Protein AF-A0A353T4B7-F1 (afdb_monomer)

Radius of gyration: 22.61 Å; Cα contacts (8 Å, |Δi|>4): 40; chains: 1; bounding box: 49×24×54 Å

Structure (mmCIF, N/CA/C/O backbone):
data_AF-A0A353T4B7-F1
#
_entry.id   AF-A0A353T4B7-F1
#
loop_
_atom_site.group_PDB
_atom_site.id
_atom_site.type_symbol
_atom_site.label_atom_id
_atom_site.label_alt_id
_atom_site.label_comp_id
_atom_site.label_asym_id
_atom_site.label_entity_id
_atom_site.label_seq_id
_atom_site.pdbx_PDB_ins_code
_atom_site.Cartn_x
_atom_site.Cartn_y
_atom_site.Cartn_z
_atom_site.occupancy
_atom_site.B_iso_or_equiv
_atom_site.auth_seq_id
_atom_site.auth_comp_id
_atom_site.auth_asym_id
_atom_site.auth_atom_id
_atom_site.pdbx_PDB_model_num
ATOM 1 N N . MET A 1 1 ? -5.501 11.897 2.682 1.00 39.22 1 MET A N 1
ATOM 2 C CA . MET A 1 1 ? -6.005 10.970 3.723 1.00 39.22 1 MET A CA 1
ATOM 3 C C . MET A 1 1 ? -7.476 10.700 3.450 1.00 39.22 1 MET A C 1
ATOM 5 O O . MET A 1 1 ? -8.263 11.632 3.515 1.00 39.22 1 MET A O 1
ATOM 9 N N . LEU A 1 2 ? -7.841 9.458 3.115 1.00 42.62 2 LEU A N 1
ATOM 10 C CA . LEU A 1 2 ? -9.202 9.091 2.684 1.00 42.62 2 LEU A CA 1
ATOM 11 C C . LEU A 1 2 ? -10.278 9.301 3.769 1.00 42.62 2 LEU A C 1
ATOM 13 O O . LEU A 1 2 ? -11.430 9.556 3.447 1.00 42.62 2 LEU A O 1
ATOM 17 N N . VAL A 1 3 ? -9.894 9.293 5.050 1.00 49.34 3 VAL A N 1
ATOM 18 C CA . VAL A 1 3 ? -10.809 9.514 6.189 1.00 49.34 3 VAL A CA 1
ATOM 19 C C . VAL A 1 3 ? -11.273 10.974 6.309 1.00 49.34 3 VAL A C 1
ATOM 21 O O . VAL A 1 3 ? -12.319 11.244 6.885 1.00 49.34 3 VAL A O 1
ATOM 24 N N . SER A 1 4 ? -10.540 11.936 5.745 1.00 45.81 4 SER A N 1
ATOM 25 C CA . SER A 1 4 ? -10.913 13.356 5.822 1.00 45.81 4 SER A CA 1
ATOM 26 C C . SER A 1 4 ? -12.029 13.739 4.843 1.00 45.81 4 SER A C 1
ATOM 28 O O . SER A 1 4 ? -12.666 14.770 5.031 1.00 45.81 4 SER A O 1
ATOM 30 N N . ASN A 1 5 ? -12.274 12.926 3.810 1.00 47.16 5 ASN A N 1
ATOM 31 C CA . ASN A 1 5 ? -13.171 13.278 2.706 1.00 47.16 5 ASN A CA 1
ATOM 32 C C . ASN A 1 5 ? -14.633 12.847 2.930 1.00 47.16 5 ASN A C 1
ATOM 34 O O . ASN A 1 5 ? -15.508 13.234 2.166 1.00 47.16 5 ASN A O 1
ATOM 38 N N . SER A 1 6 ? -14.906 12.051 3.969 1.00 52.47 6 SER A N 1
ATOM 39 C CA . SER A 1 6 ? -16.223 11.461 4.252 1.00 52.47 6 SER A CA 1
ATOM 40 C C . SER A 1 6 ? -16.993 12.143 5.393 1.00 52.47 6 SER A C 1
ATOM 42 O O . SER A 1 6 ? -18.012 11.626 5.834 1.00 52.47 6 SER A O 1
ATOM 44 N N . GLY A 1 7 ? -16.539 13.301 5.893 1.00 50.28 7 GLY A N 1
ATOM 45 C CA . GLY A 1 7 ? -17.281 14.103 6.886 1.00 50.28 7 GLY A CA 1
ATOM 46 C C . GLY A 1 7 ? -17.454 13.458 8.272 1.00 50.28 7 GLY A C 1
ATOM 47 O O . GLY A 1 7 ? -18.075 14.046 9.156 1.00 50.28 7 GLY A O 1
ATOM 48 N N . HIS A 1 8 ? -16.888 12.270 8.495 1.00 55.44 8 HIS A N 1
ATOM 49 C CA . HIS A 1 8 ? -16.951 11.548 9.760 1.00 55.44 8 HIS A CA 1
ATOM 50 C C . HIS A 1 8 ? -15.660 11.735 10.556 1.00 55.44 8 HIS A C 1
ATOM 52 O O . HIS A 1 8 ? -14.553 11.535 10.059 1.00 55.44 8 HIS A O 1
ATOM 58 N N . THR A 1 9 ? -15.785 12.095 11.833 1.00 70.50 9 THR A N 1
ATOM 59 C CA . THR A 1 9 ? -14.633 12.127 12.736 1.00 70.50 9 THR A CA 1
ATOM 60 C C . THR A 1 9 ? -14.143 10.694 12.955 1.00 70.50 9 THR A C 1
ATOM 62 O O . THR A 1 9 ? -14.947 9.776 13.100 1.00 70.50 9 THR A O 1
ATOM 65 N N . LEU A 1 10 ? -12.831 10.480 13.077 1.00 73.81 10 LEU A N 1
ATOM 66 C CA . LEU A 1 10 ? -12.255 9.145 13.306 1.00 73.81 10 LEU A CA 1
ATOM 67 C C . LEU A 1 10 ? -12.917 8.392 14.485 1.00 73.81 10 LEU A C 1
ATOM 69 O O . LEU A 1 10 ? -13.058 7.173 14.458 1.00 73.81 10 LEU A O 1
ATOM 73 N N . LYS A 1 11 ? -13.397 9.130 15.495 1.00 77.81 11 LYS A N 1
ATOM 74 C CA . LYS A 1 11 ? -14.190 8.603 16.618 1.00 77.81 11 LYS A CA 1
ATOM 75 C C . LYS A 1 11 ? -15.570 8.070 16.215 1.00 77.81 11 LYS A C 1
ATOM 77 O O . LYS A 1 11 ? -15.968 7.024 16.720 1.00 77.81 11 LYS A O 1
ATOM 82 N N . SER A 1 12 ? -16.309 8.765 15.347 1.00 78.06 12 SER A N 1
ATOM 83 C CA . SER A 1 12 ? -17.629 8.300 14.901 1.00 78.06 12 SER A CA 1
ATOM 84 C C . SER A 1 12 ? -17.499 7.081 13.996 1.00 78.06 12 SER A C 1
ATOM 86 O O . SER A 1 12 ? -18.284 6.149 14.125 1.00 78.06 12 SER A O 1
ATOM 88 N N . PHE A 1 13 ? -16.464 7.055 13.155 1.00 80.94 13 PHE A N 1
ATOM 89 C CA . PHE A 1 13 ? -16.158 5.904 12.312 1.00 80.94 13 PHE A CA 1
ATOM 90 C C . PHE A 1 13 ? -15.729 4.677 13.136 1.00 80.94 13 PHE A C 1
ATOM 92 O O . PHE A 1 13 ? -16.207 3.573 12.902 1.00 80.94 13 PHE A O 1
ATOM 99 N N . ALA A 1 14 ? -14.905 4.860 14.174 1.00 83.31 14 ALA A N 1
ATOM 100 C CA . ALA A 1 14 ? -14.570 3.779 15.106 1.00 83.31 14 ALA A CA 1
ATOM 101 C C . ALA A 1 14 ? -15.827 3.184 15.770 1.00 83.31 14 ALA A C 1
ATOM 103 O O . ALA A 1 14 ? -15.965 1.966 15.882 1.00 83.31 14 ALA A O 1
ATOM 104 N N . LYS A 1 15 ? -16.784 4.046 16.142 1.00 82.44 15 LYS A N 1
ATOM 105 C CA . LYS A 1 15 ? -18.065 3.625 16.717 1.00 82.44 15 LYS A CA 1
ATOM 106 C C . LYS A 1 15 ? -18.940 2.864 15.714 1.00 82.44 15 LYS A C 1
ATOM 108 O O . LYS A 1 15 ? -19.578 1.900 16.117 1.00 82.44 15 LYS A O 1
ATOM 113 N N . SER A 1 16 ? -18.958 3.252 14.436 1.00 81.69 16 SER A N 1
ATOM 114 C CA . SER A 1 16 ? -19.767 2.573 13.410 1.00 81.69 16 SER A CA 1
ATOM 115 C C . SER A 1 16 ? -19.244 1.186 13.033 1.00 81.69 16 SER A C 1
ATOM 117 O O . SER A 1 16 ? -20.022 0.352 12.589 1.00 81.69 16 SER A O 1
ATOM 119 N N . ILE A 1 17 ? -17.946 0.931 13.210 1.00 84.62 17 ILE A N 1
ATOM 120 C CA . ILE A 1 17 ? -17.316 -0.375 12.933 1.00 84.62 17 ILE A CA 1
ATOM 121 C C . ILE A 1 17 ? -17.082 -1.214 14.201 1.00 84.62 17 ILE A C 1
ATOM 123 O O . ILE A 1 17 ? -16.382 -2.227 14.148 1.00 84.62 17 ILE A O 1
ATOM 127 N N . GLU A 1 18 ? -17.626 -0.767 15.341 1.00 83.69 18 GLU A N 1
ATOM 128 C CA . GLU A 1 18 ? -17.478 -1.402 16.657 1.00 83.69 18 GLU A CA 1
ATOM 129 C C . GLU A 1 18 ? -16.012 -1.674 17.045 1.00 83.69 18 GLU A C 1
ATOM 131 O O . GLU A 1 18 ? -15.673 -2.718 17.609 1.00 83.69 18 GLU A O 1
ATOM 136 N N . LEU A 1 19 ? -15.115 -0.732 16.735 1.00 83.75 19 LEU A N 1
ATOM 137 C CA . LEU A 1 19 ? -13.712 -0.785 17.144 1.00 83.75 19 LEU A CA 1
ATOM 138 C C . LEU A 1 19 ? -13.401 0.313 18.165 1.00 83.75 19 LEU A C 1
ATOM 140 O O . LEU A 1 19 ? -13.859 1.450 18.021 1.00 83.75 19 LEU A O 1
ATOM 144 N N . PRO A 1 20 ? -12.567 0.027 19.181 1.00 85.75 20 PRO A N 1
ATOM 145 C CA . PRO A 1 20 ? -12.049 1.070 20.047 1.00 85.75 20 PRO A CA 1
ATOM 146 C C . PRO A 1 20 ? -11.283 2.107 19.225 1.00 85.75 20 PRO A C 1
ATOM 148 O O . PRO A 1 20 ? -10.472 1.767 18.360 1.00 85.75 20 PRO A O 1
ATOM 151 N N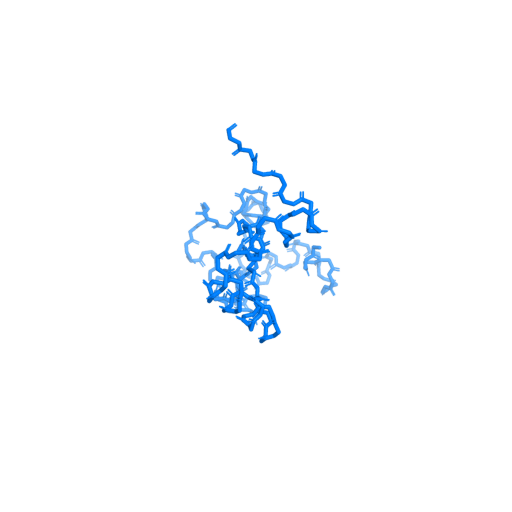 . TYR A 1 21 ? -11.492 3.386 19.543 1.00 83.56 21 TYR A N 1
ATOM 152 C CA . TYR A 1 21 ? -10.784 4.490 18.891 1.00 83.56 21 TYR A CA 1
ATOM 153 C C . TYR A 1 21 ? -9.261 4.308 18.944 1.00 83.56 21 TYR A C 1
ATOM 155 O O . TYR A 1 21 ? -8.571 4.551 17.960 1.00 83.56 21 TYR A O 1
ATOM 163 N N . THR A 1 22 ? -8.740 3.832 20.075 1.00 83.62 22 THR A N 1
ATOM 164 C CA . THR A 1 22 ? -7.312 3.561 20.276 1.00 83.62 22 THR A CA 1
ATOM 165 C C . THR A 1 22 ? -6.799 2.428 19.388 1.00 83.62 22 THR A C 1
ATOM 167 O O . THR A 1 22 ? -5.679 2.512 18.890 1.00 83.62 22 THR A O 1
ATOM 170 N N . THR A 1 23 ? -7.617 1.404 19.134 1.00 84.06 23 THR A N 1
ATOM 171 C CA . THR A 1 23 ? -7.291 0.305 18.217 1.00 84.06 23 THR A CA 1
ATOM 172 C C . THR A 1 23 ? -7.236 0.804 16.783 1.00 84.06 23 THR A C 1
ATOM 174 O O . THR A 1 23 ? -6.234 0.589 16.107 1.00 84.06 23 THR A O 1
ATOM 177 N N . LEU A 1 24 ? -8.260 1.535 16.338 1.00 83.25 24 LEU A N 1
ATOM 178 C CA . LEU A 1 24 ? -8.289 2.101 14.992 1.00 83.25 24 LEU A CA 1
ATOM 179 C C . LEU A 1 24 ? -7.136 3.093 14.769 1.00 83.25 24 LEU A C 1
ATOM 181 O O . LEU A 1 24 ? -6.471 3.052 13.738 1.00 83.25 24 LEU A O 1
ATOM 185 N N . LEU A 1 25 ? -6.853 3.949 15.753 1.00 83.12 25 LEU A N 1
ATOM 186 C CA . LEU A 1 25 ? -5.733 4.888 15.708 1.00 83.12 25 LEU A CA 1
ATOM 187 C C . LEU A 1 25 ? -4.381 4.161 15.652 1.00 83.12 25 LEU A C 1
ATOM 189 O O . LEU A 1 25 ? -3.506 4.544 14.882 1.00 83.12 25 LEU A O 1
ATOM 193 N N . GLY A 1 26 ? -4.213 3.093 16.437 1.00 82.69 26 GLY A N 1
ATOM 194 C CA . GLY A 1 26 ? -3.015 2.256 16.402 1.00 82.69 26 GLY A CA 1
ATOM 195 C C . GLY A 1 26 ? -2.804 1.590 15.041 1.00 82.69 26 GLY A C 1
ATOM 196 O O . GLY A 1 26 ? -1.679 1.571 14.547 1.00 82.69 26 GLY A O 1
ATOM 197 N N . MET A 1 27 ? -3.884 1.112 14.419 1.00 82.31 27 MET A N 1
ATOM 198 C CA . MET A 1 27 ? -3.872 0.528 13.074 1.00 82.31 27 MET A CA 1
ATOM 199 C C . MET A 1 27 ? -3.520 1.560 11.996 1.00 82.31 27 MET A C 1
ATOM 201 O O . MET A 1 27 ? -2.743 1.268 11.097 1.00 82.31 27 MET A O 1
ATOM 205 N N . LEU A 1 28 ? -4.033 2.788 12.099 1.00 77.50 28 LEU A N 1
ATOM 206 C CA . LEU A 1 28 ? -3.692 3.861 11.160 1.00 77.50 28 LEU A CA 1
ATOM 207 C C . LEU A 1 28 ? -2.242 4.343 11.310 1.00 77.50 28 LEU A C 1
ATOM 209 O O . LEU A 1 28 ? -1.618 4.689 10.313 1.00 77.50 28 LEU A O 1
ATOM 213 N N . ASN A 1 29 ? -1.704 4.352 12.534 1.00 76.56 29 ASN A N 1
ATOM 214 C CA . ASN A 1 29 ? -0.334 4.801 12.800 1.00 76.56 29 ASN A CA 1
ATOM 215 C C . ASN A 1 29 ? 0.733 3.751 12.465 1.00 76.56 29 ASN A C 1
ATOM 217 O O . ASN A 1 29 ? 1.815 4.117 12.021 1.00 76.56 29 ASN A O 1
ATOM 221 N N . ARG A 1 30 ? 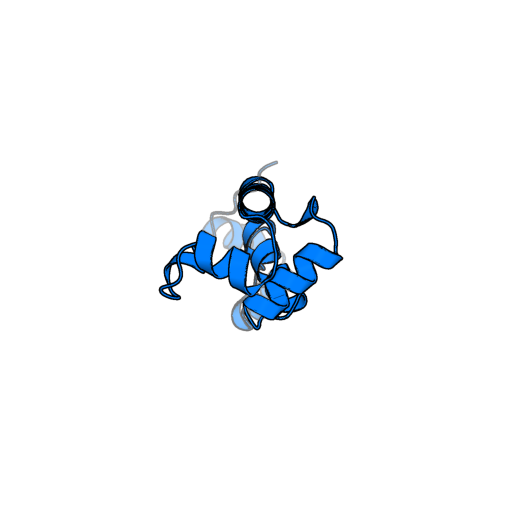0.468 2.462 12.713 1.00 72.69 30 ARG A N 1
ATOM 222 C CA . ARG A 1 30 ? 1.437 1.373 12.472 1.00 72.69 30 ARG A CA 1
ATOM 223 C C . ARG A 1 30 ? 1.233 0.652 11.139 1.00 72.69 30 ARG A C 1
ATOM 225 O O . ARG A 1 30 ? 2.029 -0.217 10.804 1.00 72.69 30 ARG A O 1
ATOM 232 N N . GLY A 1 31 ? 0.180 0.998 10.404 1.00 67.94 31 GLY A N 1
ATOM 233 C CA . GLY A 1 31 ? -0.260 0.255 9.230 1.00 67.94 31 GLY A CA 1
ATOM 234 C C . GLY A 1 31 ? -1.159 -0.931 9.589 1.00 67.94 31 GLY A C 1
ATOM 235 O O . GLY A 1 31 ? -1.195 -1.417 10.725 1.00 67.94 31 GLY A O 1
ATOM 236 N N . LEU A 1 32 ? -1.911 -1.396 8.591 1.00 71.81 32 LEU A N 1
ATOM 237 C CA . LEU A 1 32 ? -2.899 -2.464 8.751 1.00 71.81 32 LEU A CA 1
ATOM 238 C C . LEU A 1 32 ? -2.251 -3.858 8.819 1.00 71.81 32 LEU A C 1
ATOM 240 O O . LEU A 1 32 ? -2.860 -4.770 9.372 1.00 71.81 32 LEU A O 1
ATOM 244 N N . GLY A 1 33 ? -1.000 -4.007 8.364 1.00 66.69 33 GLY A N 1
ATOM 245 C CA . GLY A 1 33 ? -0.261 -5.278 8.358 1.00 66.69 33 GLY A CA 1
ATOM 246 C C . GLY A 1 33 ? 0.038 -5.881 9.739 1.00 66.69 33 GLY A C 1
ATOM 247 O O . GLY A 1 33 ? 0.258 -7.082 9.846 1.00 66.69 33 GLY A O 1
ATOM 248 N N . GLY A 1 34 ? 0.006 -5.081 10.811 1.00 68.75 34 GLY A N 1
ATOM 249 C CA . GLY A 1 34 ? 0.136 -5.568 12.193 1.00 68.75 34 GLY A CA 1
ATOM 250 C C . GLY A 1 34 ? -1.200 -5.826 12.901 1.00 68.75 34 GLY A C 1
ATOM 251 O O . GLY A 1 34 ? -1.214 -6.182 14.080 1.00 68.75 34 GLY A O 1
ATOM 252 N N . ALA A 1 35 ? -2.328 -5.581 12.232 1.00 79.50 35 ALA A N 1
ATOM 253 C CA . ALA A 1 35 ? -3.655 -5.721 12.814 1.00 79.50 35 ALA A CA 1
ATOM 254 C C . ALA A 1 35 ? -4.211 -7.134 12.609 1.00 79.50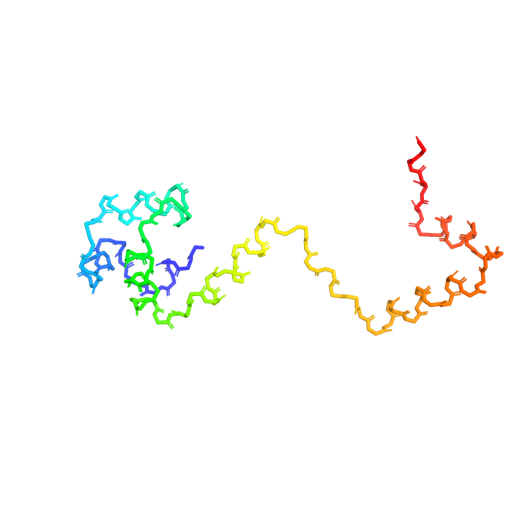 35 ALA A C 1
ATOM 256 O O . ALA A 1 35 ? -3.863 -7.825 11.655 1.00 79.50 35 ALA A O 1
ATOM 257 N N . SER A 1 36 ? -5.129 -7.570 13.478 1.00 82.44 36 SER A N 1
ATOM 258 C CA . SER A 1 36 ? -5.824 -8.836 13.233 1.00 82.44 36 SER A CA 1
ATOM 259 C C . SER A 1 36 ? -6.653 -8.736 11.948 1.00 82.44 36 SER A C 1
ATOM 261 O O . SER A 1 36 ? -7.316 -7.725 11.704 1.00 82.44 36 SER A O 1
ATOM 263 N N . VAL A 1 37 ? -6.673 -9.809 11.156 1.00 79.62 37 VAL A N 1
ATOM 264 C CA . VAL A 1 37 ? -7.466 -9.895 9.915 1.00 79.62 37 VAL A CA 1
ATOM 265 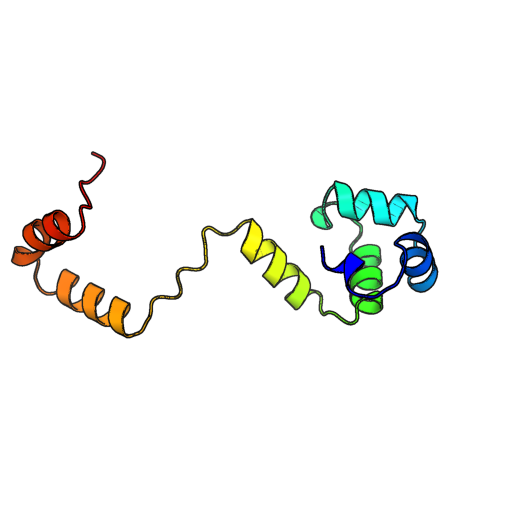C C . VAL A 1 37 ? -8.939 -9.547 10.166 1.00 79.62 37 VAL A C 1
ATOM 267 O O . VAL A 1 37 ? -9.569 -8.860 9.369 1.00 79.62 37 VAL A O 1
ATOM 270 N N . GLN A 1 38 ? -9.474 -9.934 11.327 1.00 81.31 38 GLN A N 1
ATOM 271 C CA . GLN A 1 38 ? -10.835 -9.592 11.749 1.00 81.31 38 GLN A CA 1
ATOM 272 C C . GLN A 1 38 ? -11.061 -8.077 11.843 1.00 81.31 38 GLN A C 1
ATOM 274 O O . GLN A 1 38 ? -12.094 -7.578 11.400 1.00 81.31 38 GLN A O 1
ATOM 279 N N . ASN A 1 39 ? -10.091 -7.330 12.373 1.00 82.56 39 ASN A N 1
ATOM 280 C CA . ASN A 1 39 ? -10.184 -5.876 12.470 1.00 82.56 39 ASN A CA 1
ATOM 281 C C . ASN A 1 39 ? -10.028 -5.212 11.097 1.00 82.56 39 ASN A C 1
ATOM 283 O O . ASN A 1 39 ? -10.739 -4.251 10.810 1.00 82.56 39 ASN A O 1
ATOM 287 N N . VAL A 1 40 ? -9.159 -5.745 10.233 1.00 81.75 40 VAL A N 1
ATOM 288 C CA . VAL A 1 40 ? -8.994 -5.259 8.852 1.00 81.75 40 VAL A CA 1
ATOM 289 C C . VAL A 1 40 ? -10.297 -5.415 8.066 1.00 81.75 40 VAL A C 1
ATOM 291 O O . VAL A 1 40 ? -10.763 -4.452 7.461 1.00 81.75 40 VAL A O 1
ATOM 294 N N . ILE A 1 41 ? -10.950 -6.578 8.152 1.00 82.00 41 ILE A N 1
ATOM 295 C CA . ILE A 1 41 ? -12.239 -6.835 7.492 1.00 82.00 41 ILE A CA 1
ATOM 296 C C . ILE A 1 41 ? -13.318 -5.863 7.986 1.00 82.00 41 ILE A C 1
ATOM 298 O O . ILE A 1 41 ? -14.076 -5.331 7.178 1.00 82.00 41 ILE A O 1
ATOM 302 N N . ARG A 1 42 ? -13.394 -5.590 9.297 1.00 84.25 42 ARG A N 1
ATOM 303 C CA . ARG A 1 42 ? -14.362 -4.626 9.858 1.00 84.25 42 ARG A CA 1
ATOM 304 C C . ARG A 1 42 ? -14.155 -3.215 9.311 1.00 84.25 42 ARG A C 1
ATOM 306 O O . ARG A 1 42 ? -15.127 -2.565 8.938 1.00 84.25 42 ARG A O 1
ATOM 313 N N . VAL A 1 43 ? -12.903 -2.765 9.222 1.00 82.50 43 VAL A N 1
ATOM 314 C CA . VAL A 1 43 ? -12.553 -1.461 8.637 1.00 82.50 43 VAL A CA 1
ATOM 315 C C . VAL A 1 43 ? -12.924 -1.413 7.153 1.00 82.50 43 VAL A C 1
ATOM 317 O O . VAL A 1 43 ? -13.567 -0.455 6.730 1.00 82.50 43 VAL A O 1
ATOM 320 N N . CYS A 1 44 ? -12.592 -2.455 6.385 1.00 80.56 44 CYS A N 1
ATOM 321 C CA . CYS A 1 44 ? -12.918 -2.541 4.958 1.00 80.56 44 CYS A CA 1
ATOM 322 C C . CYS A 1 44 ? -14.436 -2.501 4.724 1.00 80.56 44 CYS A C 1
ATOM 324 O O . CYS A 1 44 ? -14.917 -1.705 3.921 1.00 80.56 44 CYS A O 1
ATOM 326 N N . ARG A 1 45 ? -15.211 -3.267 5.507 1.00 81.31 45 ARG A N 1
ATOM 327 C CA . ARG A 1 45 ? -16.685 -3.239 5.464 1.00 81.31 45 ARG A CA 1
ATOM 328 C C . ARG A 1 45 ? -17.244 -1.868 5.837 1.00 81.31 45 ARG A C 1
ATOM 330 O O . ARG A 1 45 ? -18.160 -1.398 5.175 1.00 81.31 45 ARG A O 1
ATOM 337 N N . GLY A 1 46 ? -16.682 -1.210 6.850 1.00 79.56 46 GLY A N 1
ATOM 338 C CA . GLY A 1 46 ? -17.093 0.138 7.250 1.00 79.56 46 GLY A CA 1
ATOM 339 C C . GLY A 1 46 ? -16.820 1.206 6.192 1.00 79.56 46 GLY A C 1
ATOM 340 O O . GLY A 1 46 ? -17.576 2.165 6.080 1.00 79.56 46 GLY A O 1
ATOM 341 N N . LEU A 1 47 ? -15.760 1.035 5.402 1.00 78.94 47 LEU A N 1
ATOM 342 C CA . LEU A 1 47 ? -15.410 1.920 4.289 1.00 78.94 47 LEU A CA 1
ATOM 343 C C . LEU A 1 47 ? -16.072 1.509 2.965 1.00 78.94 47 LEU A C 1
ATOM 345 O O . LEU A 1 47 ? -15.908 2.215 1.977 1.00 78.94 47 LEU A O 1
ATOM 349 N N . SER A 1 48 ? -16.826 0.402 2.941 1.00 77.81 48 SER A N 1
ATOM 350 C CA . SER A 1 48 ? -17.379 -0.202 1.718 1.00 77.81 48 SER A CA 1
ATOM 351 C C . SER A 1 48 ? -16.323 -0.453 0.632 1.00 77.81 48 SER A C 1
A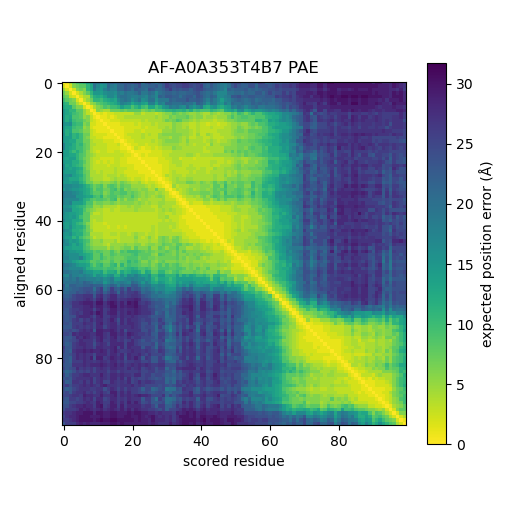TOM 353 O O . SER A 1 48 ? -16.608 -0.335 -0.556 1.00 77.81 48 SER A O 1
ATOM 355 N N . ILE A 1 49 ? -15.103 -0.800 1.045 1.00 78.94 49 ILE A N 1
ATOM 356 C CA . ILE A 1 49 ? -13.996 -1.165 0.152 1.00 78.94 49 ILE A CA 1
ATOM 357 C C . ILE A 1 49 ? -13.696 -2.656 0.280 1.00 78.94 49 ILE A C 1
ATOM 359 O O . ILE A 1 49 ? -13.901 -3.254 1.343 1.00 78.94 49 ILE A O 1
ATOM 363 N N . THR A 1 50 ? -13.191 -3.261 -0.792 1.00 76.62 50 THR A N 1
ATOM 364 C CA . THR A 1 50 ? -12.682 -4.632 -0.729 1.00 76.62 50 THR A CA 1
ATOM 365 C C . THR A 1 50 ? -11.278 -4.653 -0.124 1.00 76.62 50 THR A C 1
ATOM 367 O O . THR A 1 50 ? -10.553 -3.655 -0.134 1.00 76.62 50 THR A O 1
ATOM 370 N N . VAL A 1 51 ? -10.877 -5.804 0.420 1.00 70.38 51 VAL A N 1
ATOM 371 C CA . VAL A 1 51 ? -9.495 -6.002 0.887 1.00 70.38 51 VAL A CA 1
ATOM 372 C C . VAL A 1 51 ? -8.519 -5.922 -0.296 1.00 70.38 51 VAL A C 1
ATOM 374 O O . VAL A 1 51 ? -7.398 -5.454 -0.129 1.00 70.38 51 VAL A O 1
ATOM 377 N N . GLU A 1 52 ? -8.954 -6.306 -1.500 1.00 68.44 52 GLU A N 1
ATOM 378 C CA . GLU A 1 52 ? -8.160 -6.164 -2.724 1.00 68.44 52 GLU A CA 1
ATOM 379 C C . GLU A 1 52 ? -7.905 -4.694 -3.078 1.00 68.44 52 GLU A C 1
ATOM 381 O O . GLU A 1 52 ? -6.782 -4.333 -3.425 1.00 68.44 52 GLU A O 1
ATOM 386 N N . ASP A 1 53 ? -8.909 -3.825 -2.939 1.00 69.38 53 ASP A N 1
ATOM 387 C CA . ASP A 1 53 ? -8.742 -2.384 -3.166 1.00 69.38 53 ASP A CA 1
ATOM 388 C C . ASP A 1 53 ? -7.808 -1.749 -2.133 1.00 69.38 53 ASP A C 1
ATOM 390 O O . ASP A 1 53 ? -7.058 -0.830 -2.453 1.00 69.38 53 ASP A O 1
ATOM 394 N N . LEU A 1 54 ? -7.807 -2.261 -0.901 1.00 68.62 54 LEU A N 1
ATOM 395 C CA . LEU A 1 54 ? -6.872 -1.829 0.134 1.00 68.62 54 LEU A CA 1
ATOM 396 C C . LEU A 1 54 ? -5.421 -2.211 -0.218 1.00 68.62 54 LEU A C 1
ATOM 398 O O . LEU A 1 54 ? -4.523 -1.377 -0.095 1.00 68.62 54 LEU A O 1
ATOM 402 N N . LEU A 1 55 ? -5.205 -3.443 -0.689 1.00 67.44 55 LEU A N 1
ATOM 403 C CA . LEU A 1 55 ? -3.888 -3.946 -1.100 1.00 67.44 55 LEU A CA 1
ATOM 404 C C . LEU A 1 55 ? -3.334 -3.184 -2.310 1.00 67.44 55 LEU A C 1
ATOM 406 O O . LEU A 1 55 ? -2.161 -2.826 -2.313 1.00 67.44 55 LEU A O 1
ATOM 410 N N . ARG A 1 56 ? -4.187 -2.837 -3.284 1.00 64.00 56 ARG A N 1
ATOM 411 C CA . ARG A 1 56 ? -3.800 -1.999 -4.435 1.00 64.00 56 ARG A CA 1
ATOM 412 C C . ARG A 1 56 ? -3.194 -0.657 -4.016 1.00 64.00 56 ARG A C 1
ATOM 414 O O . ARG A 1 56 ? -2.244 -0.196 -4.635 1.00 64.00 56 ARG A O 1
ATOM 421 N N . VAL A 1 57 ? -3.715 -0.038 -2.956 1.00 61.38 57 VAL A N 1
ATOM 422 C CA . VAL A 1 57 ? -3.243 1.272 -2.472 1.00 61.38 57 VAL A CA 1
ATOM 423 C C . VAL A 1 57 ? -1.941 1.160 -1.662 1.00 61.38 57 VAL A C 1
ATOM 425 O O . VAL A 1 57 ? -1.151 2.106 -1.633 1.00 61.38 57 VAL A O 1
ATOM 428 N N . GLU A 1 58 ? -1.691 0.030 -0.993 1.00 56.75 58 GLU A N 1
ATOM 429 C CA . GLU A 1 58 ? -0.390 -0.239 -0.356 1.00 56.75 58 GLU A CA 1
ATOM 430 C C . GLU A 1 58 ? 0.694 -0.569 -1.392 1.00 56.75 58 GLU A C 1
ATOM 432 O O . GLU A 1 58 ? 1.821 -0.079 -1.253 1.00 56.75 58 GLU A O 1
ATOM 437 N N . ASP A 1 59 ? 0.340 -1.285 -2.464 1.00 50.56 59 ASP A N 1
ATOM 438 C CA . ASP A 1 59 ? 1.218 -1.495 -3.618 1.00 50.56 59 ASP A CA 1
ATOM 439 C C . ASP A 1 59 ? 1.608 -0.164 -4.275 1.00 50.56 59 ASP A C 1
ATOM 441 O O . ASP A 1 59 ? 2.766 0.022 -4.622 1.00 50.56 59 ASP A O 1
ATOM 445 N N . GLU A 1 60 ? 0.729 0.838 -4.343 1.00 50.03 60 GLU A N 1
ATOM 446 C CA . GLU A 1 60 ? 1.102 2.169 -4.856 1.00 50.03 60 GLU A CA 1
ATOM 447 C C . GLU A 1 60 ? 2.095 2.940 -3.964 1.00 50.03 60 GLU A C 1
ATOM 449 O O . GLU A 1 60 ? 2.756 3.868 -4.433 1.00 50.03 60 GLU A O 1
ATOM 454 N N . LYS A 1 61 ? 2.220 2.581 -2.678 1.00 48.47 61 LYS A N 1
ATOM 455 C CA . LYS A 1 61 ? 3.148 3.233 -1.734 1.00 48.47 61 LYS A CA 1
ATOM 456 C C . LYS A 1 61 ? 4.463 2.486 -1.535 1.00 48.47 61 LYS A C 1
ATOM 458 O O . LYS A 1 61 ? 5.424 3.108 -1.086 1.00 48.47 61 LYS A O 1
ATOM 463 N N . SER A 1 62 ? 4.495 1.185 -1.821 1.00 47.16 62 SER A N 1
ATOM 464 C CA . SER A 1 62 ? 5.669 0.323 -1.609 1.00 47.16 62 SER A CA 1
ATOM 465 C C . SER A 1 62 ? 6.216 -0.310 -2.887 1.00 47.16 62 SER A C 1
ATOM 467 O O . SER A 1 62 ? 7.355 -0.775 -2.886 1.00 47.16 62 SER A O 1
ATOM 469 N N . ALA A 1 63 ? 5.475 -0.295 -3.994 1.00 42.03 63 ALA A N 1
ATOM 470 C CA . ALA A 1 63 ? 6.047 -0.603 -5.290 1.00 42.03 63 ALA A CA 1
ATOM 471 C C . ALA A 1 63 ? 6.798 0.631 -5.794 1.00 42.03 63 ALA A C 1
ATOM 473 O O . ALA A 1 63 ? 6.258 1.737 -5.862 1.00 42.03 63 ALA A O 1
ATOM 474 N N . ALA A 1 64 ? 8.044 0.428 -6.225 1.00 49.91 64 ALA A N 1
ATOM 475 C CA . ALA A 1 64 ? 8.548 1.204 -7.344 1.00 49.91 64 ALA A CA 1
ATOM 476 C C . ALA A 1 64 ? 7.426 1.228 -8.392 1.00 49.91 64 ALA A C 1
ATOM 478 O O . ALA A 1 64 ? 6.979 0.161 -8.808 1.00 49.91 64 ALA A O 1
ATOM 479 N N . VAL A 1 65 ? 6.921 2.432 -8.674 1.00 46.75 65 VAL A N 1
ATOM 480 C CA . VAL A 1 65 ? 5.825 2.770 -9.593 1.00 46.75 65 VAL A CA 1
ATOM 481 C C . VAL A 1 65 ? 5.575 1.631 -10.587 1.00 46.75 65 VAL A C 1
ATOM 483 O O . VAL A 1 65 ? 6.515 1.306 -11.319 1.00 46.75 65 VAL A 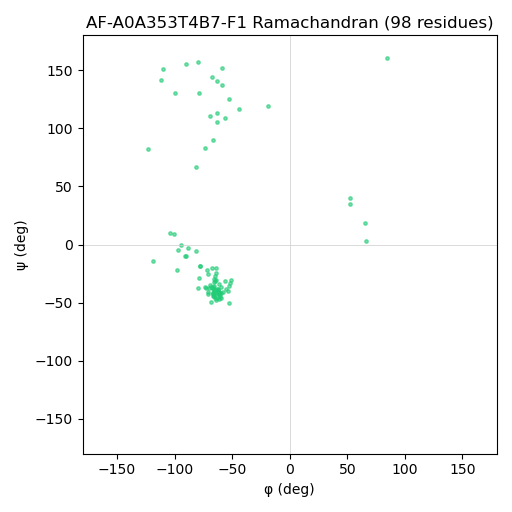O 1
ATOM 486 N N . PRO A 1 66 ? 4.385 0.994 -10.640 1.00 45.72 66 PRO A N 1
ATOM 487 C CA . PRO A 1 66 ? 4.124 0.001 -11.671 1.00 45.72 66 PRO A CA 1
ATOM 488 C C . PRO A 1 66 ? 4.364 0.681 -13.018 1.00 45.72 66 PRO A C 1
ATOM 490 O O . PRO A 1 66 ? 3.661 1.615 -13.403 1.00 45.72 66 PRO A O 1
ATOM 493 N N . PHE A 1 67 ? 5.448 0.282 -13.682 1.00 56.00 67 PHE A N 1
ATOM 494 C CA . PHE A 1 67 ? 5.865 0.82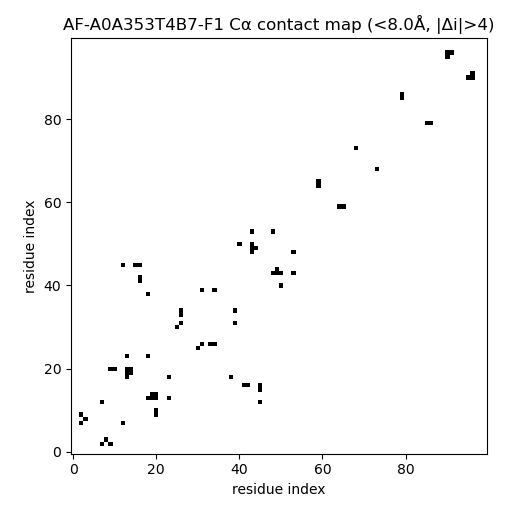9 -14.961 1.00 56.00 67 PHE A CA 1
ATOM 495 C C . PHE A 1 67 ? 4.896 0.268 -15.996 1.00 56.00 67 PHE A C 1
ATOM 497 O O . PHE A 1 67 ? 5.135 -0.781 -16.598 1.00 56.00 67 PHE A O 1
ATOM 504 N N . TYR A 1 68 ? 3.733 0.910 -16.123 1.00 58.69 68 TYR A N 1
ATOM 505 C CA . TYR A 1 68 ? 2.796 0.637 -17.199 1.00 58.69 68 TYR A CA 1
ATOM 506 C C . TYR A 1 68 ? 3.472 1.076 -18.496 1.00 58.69 68 TYR A C 1
ATOM 508 O O . TYR A 1 68 ? 3.378 2.234 -18.892 1.00 58.69 68 TYR A O 1
ATOM 516 N N . ILE A 1 69 ? 4.196 0.147 -19.122 1.00 63.19 69 ILE A N 1
ATOM 517 C CA . ILE A 1 69 ? 4.801 0.356 -20.433 1.00 63.19 69 ILE A CA 1
ATOM 518 C C . ILE A 1 69 ? 3.666 0.583 -21.424 1.00 63.19 69 ILE A C 1
ATOM 520 O O . ILE A 1 69 ? 2.882 -0.330 -21.691 1.00 63.19 69 ILE A O 1
ATOM 524 N N . SER A 1 70 ? 3.586 1.793 -21.968 1.00 73.25 70 SER A N 1
ATOM 525 C CA . SER A 1 70 ? 2.695 2.112 -23.080 1.00 73.25 70 SER A CA 1
ATOM 526 C C . SER A 1 70 ? 3.021 1.223 -24.284 1.00 73.25 70 SER A C 1
ATOM 528 O O . SER A 1 70 ? 4.173 0.831 -24.494 1.00 73.25 70 SER A O 1
ATOM 530 N N . ASP A 1 71 ? 2.038 0.947 -25.144 1.00 76.00 71 ASP A N 1
ATOM 531 C CA . ASP A 1 71 ? 2.262 0.211 -26.397 1.00 76.00 71 ASP A CA 1
ATOM 532 C C . ASP A 1 71 ? 3.401 0.824 -27.231 1.00 76.00 71 ASP A C 1
ATOM 534 O O . ASP A 1 71 ? 4.184 0.114 -27.870 1.00 76.00 71 ASP A O 1
ATOM 538 N N . HIS A 1 72 ? 3.554 2.150 -27.158 1.00 77.12 72 HIS A N 1
ATOM 539 C CA . HIS A 1 72 ? 4.650 2.864 -27.799 1.00 77.12 72 HIS A CA 1
ATOM 540 C C . HIS A 1 72 ? 6.020 2.507 -27.202 1.00 77.12 72 HIS A C 1
ATOM 542 O O . HIS A 1 72 ? 6.966 2.225 -27.935 1.00 77.12 72 HIS A O 1
ATOM 548 N N . GLU A 1 73 ? 6.133 2.449 -25.878 1.00 78.81 73 GLU A N 1
ATOM 549 C CA . GLU A 1 73 ? 7.378 2.100 -25.188 1.00 78.81 73 GLU A CA 1
ATOM 550 C C . GLU A 1 73 ? 7.769 0.640 -25.454 1.00 78.81 73 GLU A C 1
ATOM 552 O O . GLU A 1 73 ? 8.941 0.336 -25.684 1.00 78.81 73 GLU A O 1
ATOM 557 N N . LYS A 1 74 ? 6.787 -0.266 -25.543 1.00 82.38 74 LYS A N 1
ATOM 558 C CA . LYS A 1 74 ? 7.011 -1.667 -25.935 1.00 82.38 74 LYS A CA 1
ATOM 559 C C . LYS A 1 74 ? 7.587 -1.779 -27.347 1.00 82.38 74 LYS A C 1
ATOM 561 O O . LYS A 1 74 ? 8.495 -2.581 -27.591 1.00 82.38 74 LYS A O 1
ATOM 566 N N . MET A 1 75 ? 7.090 -0.965 -28.274 1.00 80.88 75 MET A N 1
ATOM 567 C CA . MET A 1 75 ? 7.605 -0.891 -29.640 1.00 80.88 75 MET A CA 1
ATOM 568 C C . MET A 1 75 ? 9.043 -0.357 -29.666 1.00 80.88 75 MET A C 1
ATOM 570 O O . MET A 1 75 ? 9.901 -0.959 -30.314 1.00 80.88 75 MET A O 1
ATOM 574 N N . VAL A 1 76 ? 9.327 0.717 -28.923 1.00 82.50 76 VAL A N 1
ATOM 575 C CA . VAL A 1 76 ? 10.677 1.293 -28.814 1.00 82.50 76 VAL A CA 1
ATOM 576 C C . VAL A 1 76 ? 11.661 0.269 -28.248 1.00 82.50 76 VAL A C 1
ATOM 578 O O . VAL A 1 76 ? 12.717 0.052 -28.839 1.00 82.50 76 VAL A O 1
ATOM 581 N N . LEU A 1 77 ? 11.298 -0.440 -27.175 1.00 83.31 77 LEU A N 1
ATOM 582 C CA . LEU A 1 77 ? 12.133 -1.488 -26.578 1.00 83.31 77 LEU A CA 1
ATOM 583 C C . LEU A 1 77 ? 12.390 -2.655 -27.534 1.00 83.31 77 LEU A C 1
ATOM 585 O O . LEU A 1 77 ? 13.501 -3.184 -27.589 1.00 83.31 77 LEU A O 1
ATOM 589 N N . THR A 1 78 ? 11.380 -3.053 -28.308 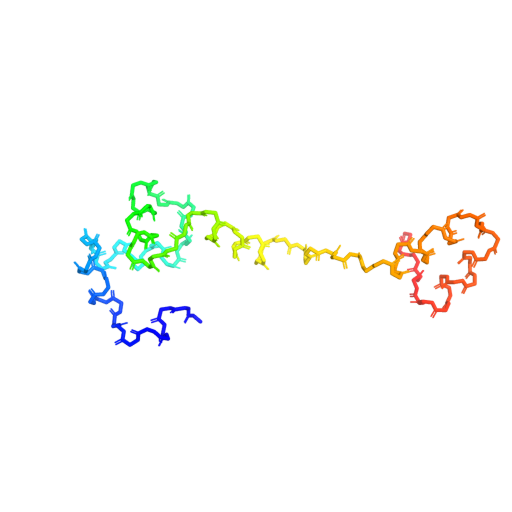1.00 83.06 78 THR A N 1
ATOM 590 C CA . THR A 1 78 ? 11.521 -4.120 -29.308 1.00 83.06 78 THR A CA 1
ATOM 591 C C . THR A 1 78 ? 12.512 -3.699 -30.393 1.00 83.06 78 THR A C 1
ATOM 593 O O . THR A 1 78 ? 13.463 -4.425 -30.678 1.00 83.06 78 THR A O 1
ATOM 596 N N . LYS A 1 79 ? 12.375 -2.479 -30.926 1.00 85.38 79 LYS A N 1
ATOM 597 C CA . LYS A 1 79 ? 13.281 -1.938 -31.951 1.00 85.38 79 LYS A CA 1
ATOM 598 C C . LYS A 1 79 ? 14.701 -1.705 -31.430 1.00 85.38 79 LYS A C 1
ATOM 600 O O . LYS A 1 79 ? 15.663 -1.992 -32.140 1.00 85.38 79 LYS A O 1
ATOM 605 N N . TYR A 1 80 ? 14.839 -1.261 -30.183 1.00 83.00 80 TYR A N 1
ATOM 606 C CA . TYR A 1 80 ? 16.126 -1.123 -29.497 1.00 83.00 80 TYR A CA 1
ATOM 607 C C . TYR A 1 80 ? 16.843 -2.477 -29.337 1.00 83.00 80 TYR A C 1
ATOM 609 O O . TYR A 1 80 ? 18.062 -2.587 -29.504 1.00 83.00 80 TYR A O 1
ATOM 617 N N . ARG A 1 81 ? 16.091 -3.549 -29.053 1.00 83.12 81 ARG A N 1
ATOM 618 C CA . ARG A 1 81 ? 16.641 -4.908 -28.956 1.00 83.12 81 ARG A CA 1
ATOM 619 C C . ARG A 1 81 ? 17.046 -5.468 -30.319 1.00 83.12 81 ARG A C 1
ATOM 621 O O . ARG A 1 81 ? 18.120 -6.060 -30.398 1.00 83.12 81 ARG A O 1
ATOM 628 N N . GLU A 1 82 ? 16.247 -5.235 -31.359 1.00 86.81 82 GLU A N 1
ATOM 629 C CA . GLU A 1 82 ? 16.498 -5.698 -32.735 1.00 86.81 82 GLU A CA 1
ATOM 630 C C . GLU A 1 82 ? 17.744 -5.079 -33.386 1.00 86.81 82 GLU A C 1
ATOM 632 O O . GLU A 1 82 ? 18.332 -5.701 -34.267 1.00 86.81 82 GLU A O 1
ATOM 637 N N . LYS A 1 83 ? 18.162 -3.873 -32.976 1.00 83.50 83 LYS A N 1
ATOM 638 C CA . LYS A 1 83 ? 19.295 -3.159 -33.590 1.00 83.50 83 LYS A CA 1
ATOM 639 C C . LYS A 1 83 ? 20.385 -2.808 -32.570 1.00 83.50 83 LYS A C 1
ATOM 641 O O . LYS A 1 83 ? 20.444 -1.666 -32.110 1.00 83.50 83 LYS A O 1
ATOM 646 N N . PRO A 1 84 ? 21.283 -3.761 -32.245 1.00 78.00 84 PRO A N 1
ATOM 647 C CA . PRO A 1 84 ? 22.378 -3.558 -31.294 1.00 78.00 84 PRO A CA 1
ATOM 648 C C . PRO A 1 84 ? 23.297 -2.384 -31.641 1.00 78.00 84 PRO A C 1
ATOM 650 O O . PRO A 1 84 ? 23.799 -1.716 -30.746 1.00 78.00 84 PRO A O 1
ATOM 653 N N . GLU A 1 85 ? 23.468 -2.099 -32.931 1.00 83.56 85 GLU A N 1
ATOM 654 C CA . GLU A 1 85 ? 24.342 -1.039 -33.444 1.00 83.56 85 GLU A CA 1
ATOM 655 C C . GLU A 1 85 ? 23.873 0.376 -33.068 1.00 83.56 85 GLU A C 1
ATOM 657 O O . GLU A 1 85 ? 24.694 1.271 -32.893 1.00 83.56 85 GLU A O 1
ATOM 662 N N . MET A 1 86 ? 22.560 0.587 -32.903 1.00 79.44 86 MET A N 1
ATOM 663 C CA . MET A 1 86 ? 21.997 1.897 -32.546 1.00 79.44 86 MET A CA 1
ATOM 664 C C . MET A 1 86 ? 21.876 2.124 -31.041 1.00 79.44 86 MET A C 1
ATOM 666 O O . MET A 1 86 ? 21.625 3.251 -30.621 1.00 79.44 86 MET A O 1
ATOM 670 N N . ARG A 1 87 ? 22.088 1.090 -30.222 1.00 80.81 87 ARG A N 1
ATOM 671 C CA . ARG A 1 87 ? 22.050 1.197 -28.759 1.00 80.81 87 ARG A CA 1
ATOM 672 C C . ARG A 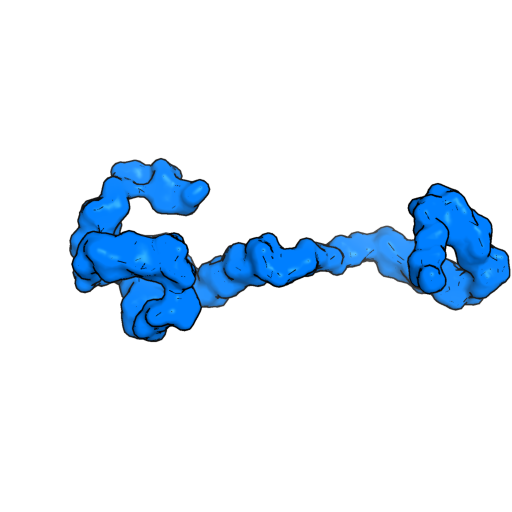1 87 ? 22.959 2.298 -28.205 1.00 80.81 87 ARG A C 1
ATOM 674 O O . ARG A 1 87 ? 22.421 3.149 -27.513 1.00 80.81 87 ARG A O 1
ATOM 681 N N . PRO A 1 88 ? 24.255 2.405 -28.570 1.00 82.31 88 PRO A N 1
ATOM 682 C CA . PRO A 1 88 ? 25.117 3.463 -28.032 1.00 82.31 88 PRO A CA 1
ATOM 683 C C . PRO A 1 88 ? 24.640 4.879 -28.385 1.00 82.31 88 PRO A C 1
ATOM 685 O O . PRO A 1 88 ? 24.780 5.795 -27.577 1.00 82.31 88 PRO A O 1
ATOM 688 N N . ALA A 1 89 ? 24.043 5.069 -29.566 1.00 82.62 89 ALA A N 1
ATOM 689 C CA . ALA A 1 89 ? 23.465 6.355 -29.950 1.00 82.62 89 ALA A CA 1
ATOM 690 C C . ALA A 1 89 ? 22.185 6.658 -29.155 1.00 82.62 89 ALA A C 1
ATOM 692 O O . ALA A 1 89 ? 21.999 7.777 -28.684 1.00 82.62 89 ALA A O 1
ATOM 693 N N . ILE A 1 90 ? 21.317 5.660 -28.971 1.00 81.44 90 ILE A N 1
ATOM 694 C CA . ILE A 1 90 ? 20.074 5.799 -28.205 1.00 81.44 90 ILE A CA 1
ATOM 695 C C . ILE A 1 90 ? 20.377 6.040 -26.720 1.00 81.44 90 ILE A C 1
ATOM 697 O O . ILE A 1 90 ? 19.779 6.926 -26.119 1.00 81.44 90 ILE A O 1
ATOM 701 N N . ASP A 1 91 ? 21.354 5.338 -26.149 1.00 82.50 91 ASP A N 1
ATOM 702 C CA . ASP A 1 91 ? 21.787 5.507 -24.758 1.00 82.50 91 ASP A CA 1
ATOM 703 C C . ASP A 1 91 ? 22.358 6.913 -24.522 1.00 82.50 91 ASP A C 1
ATOM 705 O O . ASP A 1 91 ? 22.076 7.545 -23.501 1.00 82.50 91 ASP A O 1
ATOM 709 N N . MET A 1 92 ? 23.101 7.442 -25.500 1.00 82.00 92 MET A N 1
ATOM 710 C CA . MET A 1 92 ? 23.607 8.813 -25.475 1.00 82.00 92 MET A CA 1
ATOM 711 C C . MET A 1 92 ? 22.477 9.849 -25.543 1.00 82.00 92 MET A C 1
ATOM 713 O O . MET A 1 92 ? 22.498 10.814 -24.781 1.00 82.00 92 MET A O 1
ATOM 717 N N . LEU A 1 93 ? 21.488 9.654 -26.422 1.00 82.44 93 LEU A N 1
ATOM 718 C CA . LEU A 1 93 ? 20.345 10.564 -26.571 1.00 82.44 93 LEU A CA 1
ATOM 719 C C . LEU A 1 93 ? 19.417 10.551 -25.354 1.00 82.44 93 LEU A C 1
ATOM 721 O O . LEU A 1 93 ? 18.889 11.592 -24.973 1.00 82.44 93 LEU A O 1
ATOM 725 N N . LEU A 1 94 ? 19.229 9.384 -24.741 1.00 79.94 94 LEU A N 1
ATOM 726 C CA . LEU A 1 94 ? 18.403 9.220 -23.547 1.00 79.94 94 LEU A CA 1
ATOM 727 C C . LEU A 1 94 ? 19.146 9.596 -22.255 1.00 79.94 94 LEU A C 1
ATOM 729 O O . LEU A 1 94 ? 18.541 9.599 -21.187 1.00 79.94 94 LEU A O 1
ATOM 733 N N . GLY A 1 95 ? 20.447 9.905 -22.325 1.00 75.25 95 GLY A N 1
ATOM 734 C CA . GLY A 1 95 ? 21.255 10.239 -21.151 1.00 75.25 95 GLY A CA 1
ATOM 735 C C . GLY A 1 95 ? 21.431 9.068 -20.179 1.00 75.25 95 GLY A C 1
ATOM 736 O O . GLY A 1 95 ? 21.807 9.276 -19.025 1.00 75.25 95 GLY A O 1
ATOM 737 N N . VAL A 1 96 ? 21.190 7.837 -20.639 1.00 72.31 96 VAL A N 1
ATOM 738 C CA . VAL A 1 96 ? 21.347 6.605 -19.860 1.00 72.31 96 VAL A CA 1
ATOM 739 C C . VAL A 1 96 ? 22.829 6.232 -19.875 1.00 72.31 96 VAL A C 1
ATOM 741 O O . VAL A 1 96 ? 23.254 5.255 -20.484 1.00 72.31 96 VAL A O 1
ATOM 744 N N . LYS A 1 97 ? 23.669 7.054 -19.240 1.00 57.50 97 LYS A N 1
ATOM 745 C CA . LYS A 1 97 ? 25.043 6.646 -18.934 1.00 57.50 97 LYS A CA 1
ATOM 746 C C . LYS A 1 97 ? 24.966 5.564 -17.864 1.00 57.50 97 LYS A C 1
ATOM 748 O O . LYS A 1 97 ? 24.578 5.843 -16.734 1.00 57.50 97 LYS A O 1
ATOM 753 N N . GLY A 1 98 ? 25.306 4.335 -18.243 1.00 54.00 98 GLY A N 1
ATOM 754 C CA . GLY A 1 98 ? 25.376 3.208 -17.322 1.00 54.00 98 GLY A CA 1
ATOM 755 C C . GLY A 1 98 ? 26.263 3.535 -16.121 1.00 54.00 98 GLY A C 1
ATOM 756 O O . GLY A 1 98 ? 27.418 3.922 -16.291 1.00 54.00 98 GLY A O 1
ATOM 757 N N . ASN A 1 99 ? 25.713 3.372 -14.917 1.00 44.09 99 ASN A N 1
ATOM 758 C CA . ASN A 1 99 ? 26.524 3.105 -13.736 1.00 44.09 99 ASN A CA 1
ATOM 759 C C . ASN A 1 99 ? 27.203 1.753 -13.978 1.00 44.09 99 ASN A C 1
ATOM 761 O O . ASN A 1 99 ? 26.533 0.719 -13.953 1.00 44.09 99 ASN A O 1
ATOM 765 N N . ILE A 1 100 ? 28.499 1.795 -14.281 1.00 43.53 100 ILE A N 1
ATOM 766 C CA . ILE A 1 100 ? 29.405 0.653 -14.136 1.00 43.53 100 ILE A CA 1
ATOM 767 C C . ILE A 1 100 ? 29.854 0.633 -12.679 1.00 43.53 100 ILE A C 1
ATOM 769 O O . ILE A 1 100 ? 30.213 1.726 -12.181 1.00 43.53 100 ILE A O 1
#

Mean predicted aligned error: 15.92 Å

Sequence (100 aa):
MLVSNSGHTLKSFAKSIELPYTTLLGMLNRGLGGASVQNVIRVCRGLSITVEDLLRVEDEKSAAVPFYISDHEKMVLTKYREKPEMRPAIDMLLGVKGNI

Nearest PDB structures (foldseek):
  7ewc-assembly2_C  TM=8.436E-01  e=6.096E-01  Mycobacterium tuberculosis H37Rv
  3qq6-assembly1_A  TM=8.382E-01  e=8.288E-01  Bacillus subtilis
  7ewe-assembly2_D  TM=8.428E-01  e=1.274E+00  Mycobacterium tuberculosis H37Rv
  2ofy-assembly1_B  TM=8.049E-01  e=1.274E+00  Rhodococcus jostii RHA1
  7ewe-assembly3_E  TM=8.553E-01  e=1.959E+00  Mycobacterium tuberculosis H37Rv

Foldseek 3Di:
DVVVVPPDDLVVLCVVLVHDSVLSVVCVVVDVVPPDPVSVVSSCVSVVHDVVRVVVVVCCVPDPHPPPQDPVNVVVVVVCVVDVPCVVVVCVVVVVPDDD

pLDDT: mean 71.89, std 13.63, range [39.22, 86.81]

Secondary structure (DSSP, 8-state):
-GGGGGS--HHHHHHHTT--HHHHHHHHHH-GGGS-HHHHHHHHHHHT--HHHHHHHHHHHHSS------HHHHHHHHHHHH-GGGHHHHHHHTT-----

Solvent-accessible surface area (backbone atoms only — not comparable to full-atom values): 6157 Å² total; per-residue (Å²): 116,81,66,73,78,69,84,51,53,70,62,58,50,20,59,75,47,76,41,57,53,69,56,54,50,49,30,70,74,70,38,64,88,80,48,56,69,70,59,51,51,38,52,26,60,67,68,73,46,53,69,67,61,53,50,55,56,50,44,69,74,70,39,78,70,84,78,77,73,46,75,66,54,53,51,52,53,51,53,49,66,76,36,67,85,51,40,68,58,50,32,60,75,70,65,58,72,76,88,125